Protein AF-A0A504L725-F1 (afdb_monomer_lite)

Radius of gyration: 19.51 Å; chains: 1; bounding box: 55×61×35 Å

Foldseek 3Di:
DDDDDDDDDDPPPPPPPPQCVQQQPDFQQPPRHRLDPDPQKDFDAPVQWDQDPQRWIARNPQRDTGHNSREAADPVQTKMFGWDADPPPRRIDGGGIYHGPPPPPVPD

Secondary structure (DSSP, 8-state):
---------------TTHHHHTTTT-B-TTT--BS-SSS-EEEE-GGGEEE-TTS-EEETTTTEEE-GGGEEE-SSSSEEEEEEE-TTT--EEEEEEEE---------

Sequence (108 aa):
MRRVVVTAICLAAATGAHAHDWYENKVDPVTNFKCCGGTDCRPIPQSSVQARADGGYVYLPDGFHIPPDRVQESPDGRYHICESHYVITNQPYLRCFFAPRLKLSLAR

Structure (mmCIF, N/CA/C/O backbone):
data_AF-A0A504L725-F1
#
_entry.id   AF-A0A504L725-F1
#
loop_
_atom_site.group_PDB
_atom_site.id
_atom_site.type_symbol
_atom_site.label_atom_id
_atom_site.label_alt_id
_atom_site.label_comp_id
_atom_site.label_asym_id
_atom_site.label_entity_id
_atom_site.label_seq_id
_atom_site.pdbx_PDB_ins_code
_atom_site.Cartn_x
_atom_site.Cartn_y
_atom_site.Cartn_z
_atom_site.occupancy
_atom_site.B_iso_or_equiv
_atom_site.auth_seq_id
_atom_site.auth_comp_id
_atom_site.auth_asym_id
_atom_site.auth_atom_id
_atom_site.pdbx_PDB_model_num
ATOM 1 N N . MET A 1 1 ? -38.612 -50.412 -12.284 1.00 42.59 1 MET A N 1
ATOM 2 C CA . MET A 1 1 ? -37.724 -49.693 -11.342 1.00 42.59 1 MET A CA 1
ATOM 3 C C . MET A 1 1 ? -36.648 -48.975 -12.145 1.00 42.59 1 MET A C 1
ATOM 5 O O . MET A 1 1 ? -35.732 -49.628 -12.622 1.00 42.59 1 MET A O 1
ATOM 9 N N . ARG A 1 2 ? -36.795 -47.671 -12.399 1.00 48.09 2 ARG A N 1
ATOM 10 C CA . ARG A 1 2 ? -35.872 -46.907 -13.253 1.00 48.09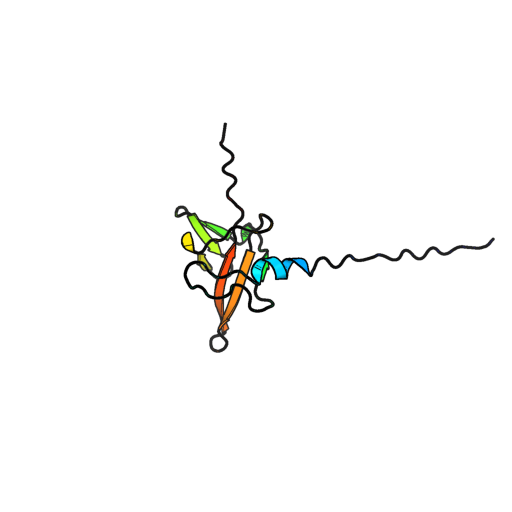 2 ARG A CA 1
ATOM 11 C C . ARG A 1 2 ? -35.148 -45.904 -12.355 1.00 48.09 2 ARG A C 1
ATOM 13 O O . ARG A 1 2 ? -35.745 -44.929 -11.917 1.00 48.09 2 ARG A O 1
ATOM 20 N N . ARG A 1 3 ? -33.911 -46.233 -11.971 1.00 53.72 3 ARG A N 1
ATOM 21 C CA . ARG A 1 3 ? -33.080 -45.406 -11.086 1.00 53.72 3 ARG A CA 1
ATOM 22 C C . ARG A 1 3 ? -32.626 -44.179 -11.875 1.00 53.72 3 ARG A C 1
ATOM 24 O O . ARG A 1 3 ? -31.804 -44.305 -12.775 1.00 53.72 3 ARG A O 1
ATOM 31 N N . VAL A 1 4 ? -33.201 -43.021 -11.572 1.00 55.12 4 VAL A N 1
ATOM 32 C CA . VAL A 1 4 ? -32.732 -41.734 -12.092 1.00 55.12 4 VAL A CA 1
ATOM 33 C C . VAL A 1 4 ? -31.560 -41.312 -11.211 1.00 55.12 4 VAL A C 1
ATOM 35 O O . VAL A 1 4 ? -31.750 -40.973 -10.047 1.00 55.12 4 VAL A O 1
ATOM 38 N N . VAL A 1 5 ? -30.342 -41.409 -11.739 1.00 60.09 5 VAL A N 1
ATOM 39 C CA . VAL A 1 5 ? -29.144 -40.870 -11.087 1.00 60.09 5 VAL A CA 1
ATOM 40 C C . VAL A 1 5 ? -29.109 -39.378 -11.403 1.00 60.09 5 VAL A C 1
ATOM 42 O O . VAL A 1 5 ? -28.872 -38.991 -12.543 1.00 60.09 5 VAL A O 1
ATOM 45 N N . VAL A 1 6 ? -29.416 -38.546 -10.408 1.00 58.34 6 VAL A N 1
ATOM 46 C CA . VAL A 1 6 ? -29.300 -37.088 -10.515 1.00 58.34 6 VAL A CA 1
ATOM 47 C C . VAL A 1 6 ? -27.863 -36.719 -10.167 1.00 58.34 6 VAL A C 1
ATOM 49 O O . VAL A 1 6 ? -27.478 -36.708 -9.000 1.00 58.34 6 VAL A O 1
ATOM 52 N N . THR A 1 7 ? -27.049 -36.463 -11.186 1.00 62.06 7 THR A N 1
ATOM 53 C CA . THR A 1 7 ? -25.688 -35.950 -11.015 1.00 62.06 7 THR A CA 1
ATOM 54 C C . THR A 1 7 ? -25.771 -34.488 -10.580 1.00 62.06 7 THR A C 1
ATOM 56 O O . THR A 1 7 ? -26.175 -33.627 -11.360 1.00 62.06 7 THR A O 1
ATOM 59 N N . ALA A 1 8 ? -25.422 -34.201 -9.325 1.00 64.69 8 ALA A N 1
ATOM 60 C CA . ALA A 1 8 ? -25.322 -32.838 -8.816 1.00 64.69 8 ALA A CA 1
ATOM 61 C C . ALA A 1 8 ? -24.107 -32.142 -9.453 1.00 64.69 8 ALA A C 1
ATOM 63 O O . ALA A 1 8 ? -22.960 -32.459 -9.143 1.00 64.69 8 ALA A O 1
ATOM 64 N N . ILE A 1 9 ? -24.360 -31.209 -10.372 1.00 67.19 9 ILE A N 1
ATOM 65 C CA . ILE A 1 9 ? -23.337 -30.325 -10.934 1.00 67.19 9 ILE A CA 1
ATOM 66 C C . ILE A 1 9 ? -23.109 -29.203 -9.918 1.00 67.19 9 ILE A C 1
ATOM 68 O O . ILE A 1 9 ? -23.930 -28.298 -9.782 1.00 67.19 9 ILE A O 1
ATOM 72 N N . CYS A 1 10 ? -22.002 -29.268 -9.179 1.00 61.31 10 CYS A N 1
ATOM 73 C CA . CYS A 1 10 ? -21.545 -28.160 -8.346 1.00 61.31 10 CYS A CA 1
ATOM 74 C C . CYS A 1 10 ? -20.992 -27.046 -9.250 1.00 61.31 10 CYS A C 1
ATOM 76 O O . CYS A 1 10 ? -19.864 -27.143 -9.732 1.00 61.31 10 CYS A O 1
ATOM 78 N N . LEU A 1 11 ? -21.773 -25.985 -9.482 1.00 59.12 11 LEU A N 1
ATOM 79 C CA . LEU A 1 11 ? -21.262 -24.748 -10.075 1.00 59.12 11 LEU A CA 1
ATOM 80 C C . LEU A 1 11 ? -20.393 -24.024 -9.037 1.00 59.12 11 LEU A C 1
ATOM 82 O O . LEU A 1 11 ? -20.900 -23.319 -8.168 1.00 59.12 11 LEU A O 1
ATOM 86 N N . ALA A 1 12 ? -19.076 -24.194 -9.124 1.00 60.09 12 ALA A N 1
ATOM 87 C CA . ALA A 1 12 ? -18.135 -23.317 -8.441 1.00 60.09 12 ALA A CA 1
ATOM 88 C C . ALA A 1 12 ? -18.171 -21.940 -9.126 1.00 60.09 12 ALA A C 1
ATOM 90 O O . ALA A 1 12 ? -17.635 -21.766 -10.219 1.00 60.09 12 ALA A O 1
ATOM 91 N N . ALA A 1 13 ? -18.845 -20.965 -8.514 1.00 58.44 13 ALA A N 1
ATOM 92 C CA . ALA A 1 13 ? -18.830 -19.583 -8.978 1.00 58.44 13 ALA A CA 1
ATOM 93 C C . ALA A 1 13 ? -17.413 -19.006 -8.810 1.00 58.44 13 ALA A C 1
ATOM 95 O O . ALA A 1 13 ? -16.954 -18.772 -7.692 1.00 58.44 13 ALA A O 1
ATOM 96 N N . ALA A 1 14 ? -16.705 -18.796 -9.920 1.00 56.44 14 ALA A N 1
ATOM 97 C CA . ALA A 1 14 ? -15.408 -18.134 -9.932 1.00 56.44 14 ALA A CA 1
ATOM 98 C C . ALA A 1 14 ? -15.597 -16.626 -9.681 1.00 56.44 14 ALA A C 1
ATOM 100 O O . ALA A 1 14 ? -15.895 -15.865 -10.595 1.00 56.44 14 ALA A O 1
ATOM 101 N N . THR A 1 15 ? -15.418 -16.179 -8.438 1.00 55.84 15 THR A N 1
ATOM 102 C CA . THR A 1 15 ? -15.519 -14.762 -8.027 1.00 55.84 15 THR A CA 1
ATOM 103 C C . THR A 1 15 ? -14.252 -13.939 -8.321 1.00 55.84 15 THR A C 1
ATOM 105 O O . THR A 1 15 ? -14.120 -12.809 -7.858 1.00 55.84 15 THR A O 1
ATOM 108 N N . GLY A 1 16 ? -13.307 -14.482 -9.094 1.00 52.16 16 GLY A N 1
ATOM 109 C CA . GLY A 1 16 ? -11.958 -13.927 -9.262 1.00 52.16 16 GLY A CA 1
ATOM 110 C C . GLY A 1 16 ? -11.821 -12.706 -10.180 1.00 52.16 16 GLY A C 1
ATOM 111 O O . GLY A 1 16 ? -10.734 -12.145 -10.242 1.00 52.16 16 GLY A O 1
ATOM 112 N N . ALA A 1 17 ? -12.874 -12.279 -10.883 1.00 53.44 17 ALA A N 1
ATOM 113 C CA . ALA A 1 17 ? -12.765 -11.206 -11.880 1.00 53.44 17 ALA A CA 1
ATOM 114 C C . ALA A 1 17 ? -12.911 -9.778 -11.310 1.00 53.44 17 ALA A C 1
ATOM 116 O O . ALA A 1 17 ? -12.431 -8.840 -11.928 1.00 53.44 17 ALA A O 1
ATOM 117 N N . HIS A 1 18 ? -13.510 -9.589 -10.128 1.00 58.69 18 HIS A N 1
ATOM 118 C CA . HIS A 1 18 ? -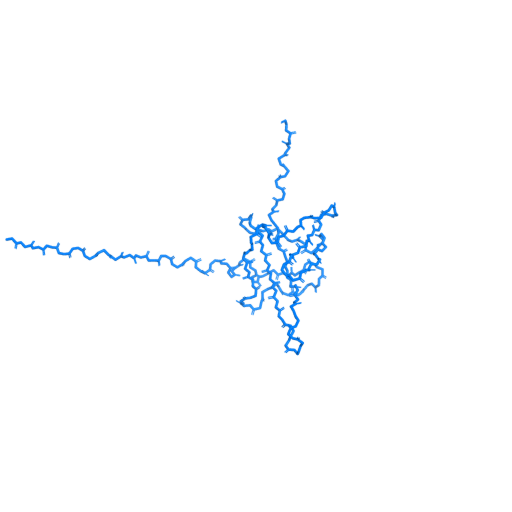13.828 -8.240 -9.623 1.00 58.69 18 HIS A CA 1
ATOM 119 C C . HIS A 1 18 ? -12.685 -7.531 -8.894 1.00 58.69 18 HIS A C 1
ATOM 121 O O . HIS A 1 18 ? -12.715 -6.313 -8.742 1.00 58.69 18 HIS A O 1
ATOM 127 N N . ALA A 1 19 ? -11.683 -8.272 -8.417 1.00 60.78 19 ALA A N 1
ATOM 128 C CA . ALA A 1 19 ? -10.580 -7.664 -7.678 1.00 60.78 19 ALA A CA 1
ATOM 129 C C . ALA A 1 19 ? -9.688 -6.802 -8.586 1.00 60.78 19 ALA A C 1
ATOM 131 O O . ALA A 1 19 ? -9.098 -5.839 -8.114 1.00 60.78 19 ALA A O 1
ATOM 132 N N . HIS A 1 20 ? -9.594 -7.123 -9.882 1.00 66.69 20 HIS A N 1
ATOM 133 C CA . HIS A 1 20 ? -8.735 -6.388 -10.817 1.00 66.69 20 HIS A CA 1
ATOM 134 C C . HIS A 1 20 ? -9.260 -4.974 -11.094 1.00 66.69 20 HIS A C 1
ATOM 136 O O . HIS A 1 20 ? -8.508 -4.000 -10.991 1.00 66.69 20 HIS A O 1
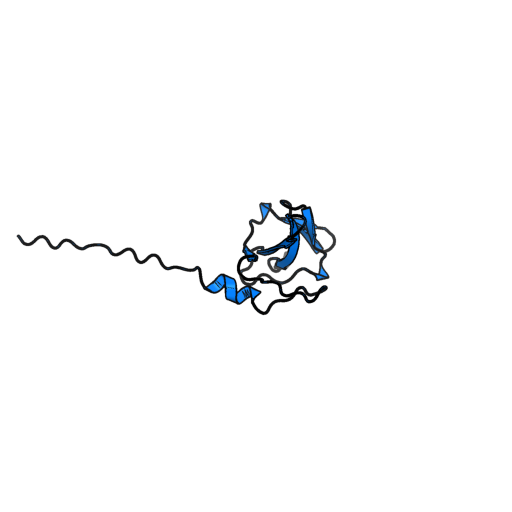ATOM 142 N N . ASP A 1 21 ? -10.574 -4.861 -11.303 1.00 79.31 21 ASP A N 1
ATOM 143 C CA . ASP A 1 21 ? -11.275 -3.608 -11.607 1.00 79.31 21 ASP A CA 1
ATOM 144 C C . ASP A 1 21 ? -11.065 -2.529 -10.531 1.00 79.31 21 ASP A C 1
ATOM 146 O O . ASP A 1 21 ? -11.057 -1.331 -10.820 1.00 79.31 21 ASP A O 1
ATOM 150 N N . TRP A 1 22 ? -10.878 -2.928 -9.269 1.00 89.31 22 TRP A N 1
ATOM 151 C CA . TRP A 1 22 ? -10.720 -1.987 -8.158 1.00 89.31 22 TRP A CA 1
ATOM 152 C C . TRP A 1 22 ? -9.436 -1.160 -8.230 1.00 89.31 22 TRP A C 1
ATOM 154 O O . TRP A 1 22 ? -9.415 -0.026 -7.738 1.00 89.31 22 TRP A O 1
ATOM 164 N N . TYR A 1 23 ? -8.377 -1.706 -8.831 1.00 91.00 23 TYR A N 1
ATOM 165 C CA . TYR A 1 23 ? -7.043 -1.104 -8.800 1.00 91.00 23 TYR A CA 1
ATOM 166 C C . TYR A 1 23 ? -6.570 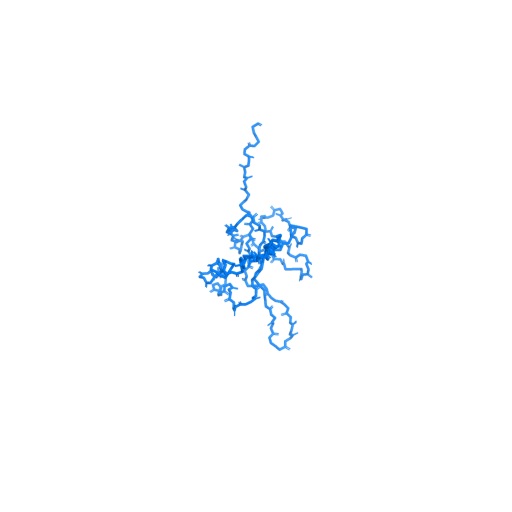-0.585 -10.160 1.00 91.00 23 TYR A C 1
ATOM 168 O O . TYR A 1 23 ? -5.652 0.234 -10.189 1.00 91.00 23 TYR A O 1
ATOM 176 N N . GLU A 1 24 ? -7.164 -1.040 -11.271 1.00 88.31 24 GLU A N 1
ATOM 177 C CA . GLU A 1 24 ? -6.686 -0.775 -12.639 1.00 88.31 24 GLU A CA 1
ATOM 178 C C . GLU A 1 24 ? -6.474 0.721 -12.926 1.00 88.31 24 GLU A C 1
ATOM 180 O O . GLU A 1 24 ? -5.449 1.125 -13.478 1.00 88.31 24 GLU A O 1
ATOM 185 N N . ASN A 1 25 ? -7.413 1.553 -12.475 1.00 90.38 25 ASN A N 1
ATOM 186 C CA . ASN A 1 25 ? -7.403 3.000 -12.703 1.00 90.38 25 ASN A CA 1
ATOM 187 C C . ASN A 1 25 ? -6.910 3.806 -11.491 1.00 90.38 25 ASN A C 1
ATOM 189 O O . ASN A 1 25 ? -7.076 5.026 -11.444 1.00 90.38 25 ASN A O 1
ATOM 193 N N . LYS A 1 26 ? -6.331 3.143 -10.484 1.00 94.62 26 LYS A N 1
ATOM 194 C CA . LYS A 1 26 ? -5.799 3.804 -9.288 1.00 94.62 26 LYS A CA 1
ATOM 195 C C . LYS A 1 26 ? -4.327 4.152 -9.469 1.00 94.62 26 LYS A C 1
ATOM 197 O O . LYS A 1 26 ? -3.546 3.394 -10.050 1.00 94.62 26 LYS A O 1
ATOM 202 N N . VAL A 1 27 ? -3.947 5.294 -8.912 1.00 96.88 27 VAL A N 1
ATOM 203 C CA . VAL A 1 27 ? -2.558 5.735 -8.785 1.00 96.88 27 VAL A CA 1
ATOM 204 C C . VAL A 1 27 ? -2.260 6.020 -7.323 1.00 96.88 27 VAL A C 1
ATOM 206 O O . VAL A 1 27 ? -3.162 6.312 -6.538 1.00 96.88 27 VAL A O 1
ATOM 209 N N . ASP A 1 28 ? -0.995 5.921 -6.952 1.00 97.50 28 ASP A N 1
ATOM 210 C CA . ASP A 1 28 ? -0.533 6.390 -5.658 1.00 97.50 28 ASP A CA 1
ATOM 211 C C . ASP A 1 28 ? -0.714 7.919 -5.562 1.00 97.50 28 ASP A C 1
ATOM 213 O O . ASP A 1 28 ? -0.234 8.622 -6.454 1.00 97.50 28 ASP A O 1
ATOM 217 N N . PRO A 1 29 ? -1.367 8.462 -4.517 1.00 97.31 29 PRO A N 1
ATOM 218 C CA . PRO A 1 29 ? -1.707 9.887 -4.468 1.00 97.31 29 PRO A CA 1
ATOM 219 C C . PRO A 1 29 ? -0.499 10.831 -4.438 1.00 97.31 29 PRO A C 1
ATOM 221 O O . PRO A 1 29 ? -0.627 11.997 -4.804 1.00 97.31 29 PRO A O 1
ATOM 224 N N . VAL A 1 30 ? 0.666 10.341 -4.002 1.00 97.88 30 VAL A N 1
ATOM 225 C CA . VAL A 1 30 ? 1.881 11.152 -3.857 1.00 97.88 30 VAL A CA 1
ATOM 226 C C . VAL A 1 30 ? 2.806 10.955 -5.054 1.00 97.88 30 VAL A C 1
ATOM 228 O O . VAL A 1 30 ? 3.219 11.915 -5.699 1.00 97.88 30 VAL A O 1
ATOM 231 N N . THR A 1 31 ? 3.126 9.705 -5.385 1.00 95.81 31 THR A N 1
ATOM 232 C CA . THR A 1 31 ? 4.088 9.375 -6.447 1.00 95.81 31 THR A CA 1
ATOM 233 C C . THR A 1 31 ? 3.465 9.334 -7.843 1.00 95.81 31 THR A C 1
ATOM 235 O O . THR A 1 31 ? 4.196 9.346 -8.829 1.00 95.81 31 THR A O 1
ATOM 238 N N . ASN A 1 32 ? 2.130 9.292 -7.946 1.00 96.31 32 ASN A N 1
ATOM 239 C CA . ASN A 1 32 ? 1.363 9.157 -9.192 1.00 96.31 32 ASN A CA 1
ATOM 240 C C . ASN A 1 32 ? 1.683 7.900 -10.023 1.00 96.31 32 ASN A C 1
ATOM 242 O O . ASN A 1 32 ? 1.258 7.780 -11.175 1.00 96.31 32 ASN A O 1
ATOM 246 N N . PHE A 1 33 ? 2.387 6.920 -9.454 1.00 94.06 33 PHE A N 1
ATOM 247 C CA . PHE A 1 33 ? 2.573 5.632 -10.110 1.00 94.06 33 PHE A CA 1
ATOM 248 C C . PHE A 1 33 ? 1.282 4.818 -10.081 1.00 94.06 33 PHE A C 1
ATOM 250 O O . PHE A 1 33 ? 0.555 4.814 -9.088 1.00 94.06 33 PHE A O 1
ATOM 257 N N . LYS A 1 34 ? 1.012 4.079 -11.165 1.00 94.19 34 LYS A N 1
ATOM 258 C CA . LYS A 1 34 ? -0.116 3.139 -11.216 1.00 94.19 34 LYS A CA 1
ATOM 259 C C . LYS A 1 34 ? -0.030 2.140 -10.066 1.00 94.19 34 LYS A C 1
ATOM 261 O O . LYS A 1 34 ? 1.047 1.586 -9.822 1.00 94.19 34 LYS A O 1
ATOM 266 N N . CYS A 1 35 ? -1.159 1.876 -9.416 1.00 93.94 35 CYS A N 1
ATOM 267 C CA . CYS A 1 35 ? -1.232 0.915 -8.322 1.00 93.94 35 CYS A CA 1
ATOM 268 C C . CYS A 1 35 ? -1.044 -0.524 -8.806 1.00 93.94 35 CYS A C 1
ATOM 270 O O . CYS A 1 35 ? -0.312 -1.272 -8.170 1.00 93.94 35 CYS A O 1
ATOM 272 N N . CYS A 1 36 ? -1.666 -0.889 -9.930 1.00 90.88 36 CYS A N 1
ATOM 273 C CA . CYS A 1 36 ? -1.674 -2.255 -10.449 1.00 90.88 36 CYS A CA 1
ATOM 274 C C . CYS A 1 36 ? -0.729 -2.416 -11.651 1.00 90.88 36 CYS A C 1
ATOM 276 O O . CYS A 1 36 ? -0.753 -1.629 -12.599 1.00 90.88 36 CYS A O 1
ATOM 278 N N . GLY A 1 37 ? 0.101 -3.452 -11.604 1.00 87.25 37 GLY A N 1
ATOM 279 C CA . GLY A 1 37 ? 0.899 -4.006 -12.694 1.00 87.25 37 GLY A CA 1
ATOM 280 C C . GLY A 1 37 ? 0.396 -5.365 -13.195 1.00 87.25 37 GLY A C 1
ATOM 281 O O . GLY A 1 37 ? 1.013 -5.928 -14.093 1.00 87.25 37 GLY A O 1
ATOM 282 N N . GLY A 1 38 ? -0.697 -5.895 -12.635 1.00 84.50 38 GLY A N 1
ATOM 283 C CA . GLY A 1 38 ? -1.409 -7.073 -13.141 1.00 84.50 38 GLY A CA 1
ATOM 284 C C . GLY A 1 38 ? -1.695 -8.145 -12.087 1.00 84.50 38 GLY A C 1
ATOM 285 O O . GLY A 1 38 ? -2.760 -8.746 -12.115 1.00 84.50 38 GLY A O 1
ATOM 286 N N . THR A 1 39 ? -0.793 -8.390 -11.139 1.00 84.19 39 THR A N 1
ATOM 287 C CA . THR A 1 39 ? -0.973 -9.428 -10.094 1.00 84.19 39 THR A CA 1
ATOM 288 C C . THR A 1 39 ? -0.429 -9.000 -8.730 1.00 84.19 39 THR A C 1
ATOM 290 O O . THR A 1 39 ? -0.290 -9.814 -7.824 1.00 84.19 39 THR A O 1
ATOM 293 N N . ASP A 1 40 ? -0.064 -7.730 -8.596 1.00 89.69 40 ASP A N 1
ATOM 294 C CA . ASP A 1 40 ? 0.611 -7.134 -7.443 1.00 89.69 40 ASP A CA 1
ATOM 295 C C . ASP A 1 40 ? -0.347 -6.691 -6.333 1.00 89.69 40 ASP A C 1
ATOM 297 O O . ASP A 1 40 ? 0.096 -6.434 -5.214 1.00 89.69 40 ASP A O 1
ATOM 301 N N . CYS A 1 41 ? -1.649 -6.630 -6.616 1.00 93.56 41 CYS A N 1
ATOM 302 C CA . CYS A 1 41 ? -2.666 -6.160 -5.684 1.00 93.56 41 CYS A CA 1
ATOM 303 C C . CYS A 1 41 ? -3.465 -7.303 -5.051 1.00 93.56 41 CYS A C 1
ATOM 305 O O . CYS A 1 41 ? -3.919 -8.217 -5.741 1.00 93.56 41 CYS A O 1
ATOM 307 N N . ARG A 1 42 ? -3.681 -7.233 -3.733 1.00 94.31 42 ARG A N 1
ATOM 308 C CA . ARG A 1 42 ? -4.479 -8.217 -2.989 1.00 94.31 42 ARG A CA 1
ATOM 309 C C . ARG A 1 42 ? -5.057 -7.648 -1.690 1.00 94.31 42 ARG A C 1
ATOM 311 O O . ARG A 1 42 ? -4.445 -6.757 -1.089 1.00 94.31 42 ARG A O 1
ATOM 318 N N . PRO A 1 43 ? -6.168 -8.212 -1.184 1.00 95.31 43 PRO A N 1
ATOM 319 C CA . PRO A 1 43 ? -6.586 -7.960 0.183 1.00 95.31 43 PRO A CA 1
ATOM 320 C C . PRO A 1 43 ? -5.608 -8.595 1.179 1.00 95.31 43 PRO A C 1
ATOM 322 O O . PRO A 1 43 ? -5.094 -9.692 0.954 1.00 95.31 43 PRO A O 1
ATOM 325 N N . ILE A 1 44 ? -5.413 -7.942 2.320 1.00 96.44 44 ILE A N 1
ATOM 326 C CA . ILE A 1 44 ? -4.537 -8.399 3.405 1.00 96.44 44 ILE A CA 1
ATOM 327 C C . ILE A 1 44 ? -5.298 -8.468 4.738 1.00 96.44 44 ILE A C 1
ATOM 329 O O . ILE A 1 44 ? -6.307 -7.777 4.920 1.00 96.44 44 ILE A O 1
ATOM 333 N N . PRO A 1 45 ? -4.879 -9.333 5.680 1.00 97.25 45 PRO A N 1
ATOM 334 C CA . PRO A 1 45 ? -5.536 -9.433 6.977 1.00 97.25 45 PRO A CA 1
ATOM 335 C C . PRO A 1 45 ? -5.238 -8.199 7.836 1.00 97.25 45 PRO A C 1
ATOM 337 O O . PRO A 1 45 ? -4.125 -7.678 7.820 1.00 97.25 45 PRO A O 1
ATOM 340 N N . GLN A 1 46 ? -6.199 -7.774 8.659 1.00 96.75 46 GLN A N 1
ATOM 341 C CA . GLN A 1 46 ? -6.006 -6.659 9.597 1.00 96.75 46 GLN A CA 1
ATOM 342 C C . GLN A 1 46 ? -4.809 -6.880 10.537 1.00 96.75 46 GLN A C 1
ATOM 344 O O . GLN A 1 46 ? -4.118 -5.928 10.872 1.00 96.75 46 GLN A O 1
ATOM 349 N N . SER A 1 47 ? -4.517 -8.128 10.914 1.00 97.94 47 SER A N 1
ATOM 350 C CA . SER A 1 47 ? -3.356 -8.469 11.745 1.00 97.94 47 SER A CA 1
ATOM 351 C C . SER A 1 47 ? -2.001 -8.191 11.084 1.00 97.94 47 SER A C 1
ATOM 353 O O . SER A 1 47 ? -0.995 -8.188 11.781 1.00 97.94 47 SER A O 1
ATOM 355 N N . SER A 1 48 ? -1.955 -7.954 9.767 1.00 98.25 48 SER A N 1
ATOM 356 C CA . SER A 1 48 ? -0.734 -7.560 9.046 1.00 98.25 48 SER A CA 1
ATOM 357 C C . SER A 1 48 ? -0.509 -6.047 9.004 1.00 98.25 48 SER A C 1
ATOM 359 O O . SER A 1 48 ? 0.480 -5.592 8.433 1.00 98.25 48 SER A O 1
ATOM 361 N N . VAL A 1 49 ? -1.416 -5.263 9.592 1.00 98.19 49 VAL A N 1
ATOM 362 C CA . VAL A 1 49 ? -1.399 -3.804 9.532 1.00 98.19 49 VAL A CA 1
ATOM 363 C C . VAL A 1 49 ? -1.427 -3.225 10.940 1.00 98.19 49 VAL A C 1
ATOM 365 O O . VAL A 1 49 ? -2.300 -3.540 11.745 1.00 98.19 49 VAL A O 1
ATOM 368 N N . GLN A 1 50 ? -0.508 -2.306 11.212 1.00 98.06 50 GLN A N 1
ATOM 369 C CA . GLN A 1 50 ? -0.508 -1.499 12.425 1.00 98.06 50 GLN A CA 1
ATOM 370 C C . GLN A 1 50 ? -0.868 -0.053 12.083 1.00 98.06 50 GLN A C 1
ATOM 372 O O . GLN A 1 50 ? -0.132 0.618 11.363 1.00 98.06 50 GLN A O 1
ATOM 377 N N . ALA A 1 51 ? -1.989 0.440 12.609 1.00 96.31 51 ALA A N 1
ATOM 378 C CA . ALA A 1 51 ? -2.328 1.859 12.527 1.00 96.31 51 ALA A CA 1
ATOM 379 C C . ALA A 1 51 ? -1.382 2.692 13.403 1.00 96.31 51 ALA A C 1
ATOM 381 O O . ALA A 1 51 ? -0.953 2.255 14.476 1.00 96.31 51 ALA A O 1
ATOM 382 N N . ARG A 1 52 ? -1.068 3.902 12.948 1.00 95.06 52 ARG A N 1
ATOM 383 C CA . ARG A 1 52 ? -0.184 4.847 13.632 1.00 95.06 52 ARG A CA 1
ATOM 384 C C . ARG A 1 52 ? -0.966 6.083 14.077 1.00 95.06 52 ARG A C 1
ATOM 386 O O . ARG A 1 52 ? -1.977 6.446 1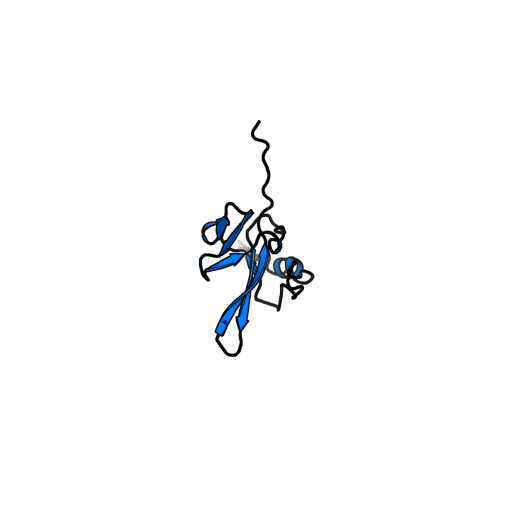3.482 1.00 95.06 52 ARG A O 1
ATOM 393 N N . ALA A 1 53 ? -0.473 6.748 15.120 1.00 93.19 53 ALA A N 1
ATOM 394 C CA . ALA A 1 53 ? -1.117 7.934 15.694 1.00 93.19 53 ALA A CA 1
ATOM 395 C C . ALA A 1 53 ? -1.174 9.136 14.732 1.00 93.19 53 ALA A C 1
ATOM 397 O O . ALA A 1 53 ? -2.028 10.001 14.887 1.00 93.19 53 ALA A O 1
ATOM 398 N N . ASP A 1 54 ? -0.291 9.180 13.732 1.00 93.12 54 ASP A N 1
ATOM 399 C CA . ASP A 1 54 ? -0.275 10.200 12.678 1.00 93.12 54 ASP A CA 1
ATOM 400 C C . ASP A 1 54 ? -1.327 9.954 11.580 1.00 93.12 54 ASP A C 1
ATOM 402 O O . ASP A 1 54 ? -1.407 10.726 10.631 1.00 93.12 54 ASP A O 1
ATOM 406 N N . GLY A 1 55 ? -2.135 8.893 11.693 1.00 91.44 55 GLY A N 1
ATOM 407 C CA . GLY A 1 55 ? -3.100 8.477 10.672 1.00 91.44 55 GLY A CA 1
ATOM 408 C C . GLY A 1 55 ? -2.492 7.613 9.564 1.00 91.44 55 GLY A C 1
ATOM 409 O O . GLY A 1 55 ? -3.205 7.206 8.647 1.00 91.44 55 GLY A O 1
ATOM 410 N N . GLY A 1 56 ? -1.190 7.326 9.641 1.00 96.56 56 GLY A N 1
ATOM 411 C CA . GLY A 1 56 ? -0.499 6.411 8.746 1.00 96.56 56 GLY A CA 1
ATOM 412 C C . GLY A 1 56 ? -0.611 4.961 9.209 1.00 96.56 56 GLY A C 1
ATOM 413 O O . GLY A 1 56 ? -1.258 4.635 10.208 1.00 96.56 56 GLY A O 1
ATOM 414 N N . TYR A 1 57 ? 0.070 4.074 8.491 1.00 98.19 57 TYR A N 1
ATOM 415 C CA . TYR A 1 57 ? 0.073 2.641 8.777 1.00 98.19 57 TYR A CA 1
ATOM 416 C C . TYR A 1 57 ? 1.479 2.052 8.644 1.00 98.19 57 TYR A C 1
ATOM 418 O O . TYR A 1 57 ? 2.359 2.633 8.007 1.00 98.19 57 TYR A O 1
ATOM 426 N N . VAL A 1 58 ? 1.687 0.889 9.251 1.00 98.44 58 VAL A N 1
ATOM 427 C CA . VAL A 1 58 ? 2.813 -0.001 8.962 1.00 98.44 58 VAL A CA 1
ATOM 428 C C . VAL A 1 58 ? 2.255 -1.312 8.435 1.00 98.44 58 VAL A C 1
ATOM 430 O O . VAL A 1 58 ? 1.418 -1.931 9.094 1.00 98.44 58 VAL A O 1
ATOM 433 N N . TYR A 1 59 ? 2.718 -1.742 7.265 1.00 98.31 59 TYR A N 1
ATOM 434 C CA . TYR A 1 59 ? 2.508 -3.110 6.804 1.00 98.31 59 TYR A CA 1
ATOM 435 C C . TYR A 1 59 ? 3.616 -3.988 7.381 1.00 98.31 59 TYR A C 1
ATOM 437 O O . TYR A 1 59 ? 4.786 -3.828 7.043 1.00 98.31 59 TYR A O 1
ATOM 445 N N . LEU A 1 60 ? 3.246 -4.870 8.306 1.00 98.31 60 LEU A N 1
ATOM 446 C CA . LEU A 1 60 ? 4.180 -5.605 9.157 1.00 98.31 60 LEU A CA 1
ATOM 447 C C . LEU A 1 60 ? 5.083 -6.600 8.408 1.00 98.31 60 LEU A C 1
ATOM 449 O O . LEU A 1 60 ? 6.252 -6.667 8.776 1.00 98.31 60 LEU A O 1
ATOM 453 N N . PRO A 1 61 ? 4.607 -7.353 7.392 1.00 97.25 61 PRO A N 1
ATOM 454 C CA . PRO A 1 61 ? 5.434 -8.347 6.707 1.00 97.25 61 PRO A CA 1
ATOM 455 C C . PRO A 1 61 ? 6.711 -7.775 6.085 1.00 97.25 61 PRO A C 1
ATOM 457 O O . PRO A 1 61 ? 7.775 -8.355 6.275 1.00 97.25 61 PRO A O 1
ATOM 460 N N . ASP A 1 62 ? 6.611 -6.616 5.427 1.00 96.12 62 ASP A N 1
ATOM 461 C CA . ASP A 1 62 ? 7.748 -5.972 4.748 1.00 96.12 62 ASP A CA 1
ATOM 462 C C . ASP A 1 62 ? 8.231 -4.690 5.447 1.00 96.12 62 ASP A C 1
ATOM 464 O O . ASP A 1 62 ? 9.152 -4.019 4.984 1.00 96.12 62 ASP A O 1
ATOM 468 N N . GLY A 1 63 ? 7.604 -4.317 6.566 1.00 96.75 63 GLY A N 1
ATOM 469 C CA . GLY A 1 63 ? 7.948 -3.114 7.326 1.00 96.75 63 GLY A CA 1
ATOM 470 C C . GLY A 1 63 ? 7.664 -1.802 6.589 1.00 96.75 63 GLY A C 1
ATOM 471 O O . GLY A 1 63 ? 8.297 -0.786 6.876 1.00 96.75 63 GLY A O 1
ATOM 472 N N . PHE A 1 64 ? 6.736 -1.779 5.626 1.00 97.81 64 PHE A N 1
ATOM 473 C CA . PHE A 1 64 ? 6.441 -0.552 4.886 1.00 97.81 64 PHE A CA 1
ATOM 474 C C . PHE A 1 64 ? 5.763 0.486 5.771 1.00 97.81 64 PHE A C 1
ATOM 476 O O . PHE A 1 64 ? 4.646 0.280 6.247 1.00 97.81 64 PHE A O 1
ATOM 483 N N . HIS A 1 65 ? 6.404 1.642 5.912 1.00 97.75 65 HIS A N 1
ATOM 484 C CA . HIS A 1 65 ? 5.805 2.823 6.517 1.00 97.75 65 HIS A CA 1
ATOM 485 C C . HIS A 1 65 ? 4.958 3.558 5.476 1.00 97.75 65 HIS A C 1
ATOM 487 O O . HIS A 1 65 ? 5.487 4.157 4.540 1.00 97.75 65 HIS A O 1
ATOM 493 N N . ILE A 1 66 ? 3.640 3.518 5.649 1.00 98.12 66 ILE A N 1
ATOM 494 C CA . ILE A 1 66 ? 2.677 4.171 4.763 1.00 98.12 66 ILE A CA 1
ATOM 495 C C . ILE A 1 66 ? 2.271 5.511 5.393 1.00 98.12 66 ILE A C 1
ATOM 497 O O . ILE A 1 66 ? 1.612 5.506 6.440 1.00 98.12 66 ILE A O 1
ATOM 501 N N . PRO A 1 67 ? 2.665 6.655 4.808 1.00 97.56 67 PRO A N 1
ATOM 502 C CA . PRO A 1 67 ? 2.245 7.959 5.299 1.00 97.56 67 PRO A CA 1
ATOM 503 C C . PRO A 1 67 ? 0.752 8.209 5.000 1.00 97.56 67 PRO A C 1
ATOM 505 O O . PRO A 1 67 ? 0.216 7.622 4.055 1.00 97.56 67 PRO A O 1
ATOM 508 N N . PRO A 1 68 ? 0.065 9.059 5.790 1.00 97.06 68 PRO A N 1
ATOM 509 C CA . PRO A 1 68 ? -1.385 9.260 5.685 1.00 97.06 68 PRO A CA 1
ATOM 510 C C . PRO A 1 68 ? -1.852 9.725 4.299 1.00 97.06 68 PRO A C 1
ATOM 512 O O . PRO A 1 68 ? -2.920 9.334 3.840 1.00 97.06 68 PRO A O 1
ATOM 515 N N . ASP A 1 69 ? -1.043 10.533 3.618 1.00 97.62 69 ASP A N 1
ATOM 516 C CA . ASP A 1 69 ? -1.308 11.077 2.281 1.00 97.62 69 ASP A CA 1
ATOM 517 C C . ASP A 1 69 ? -1.232 10.031 1.159 1.00 97.62 69 ASP A C 1
ATOM 519 O O . ASP A 1 69 ? -1.762 10.256 0.074 1.00 97.62 69 ASP A O 1
ATOM 523 N N . ARG A 1 70 ? -0.635 8.863 1.418 1.00 97.44 70 ARG A N 1
ATOM 524 C CA . ARG A 1 70 ? -0.619 7.717 0.495 1.00 97.44 70 ARG A CA 1
ATOM 525 C C . ARG A 1 70 ? -1.722 6.694 0.770 1.00 97.44 70 ARG A C 1
ATOM 527 O O . ARG A 1 70 ? -1.855 5.729 0.015 1.00 97.44 70 ARG A O 1
ATOM 534 N N . VAL A 1 71 ? -2.513 6.880 1.830 1.00 97.38 71 VAL A N 1
ATOM 535 C CA . VAL A 1 71 ? -3.617 5.978 2.183 1.00 97.38 71 VAL A CA 1
ATOM 536 C C . VAL A 1 71 ? -4.837 6.296 1.327 1.00 97.38 71 VAL A C 1
ATOM 538 O O . VAL A 1 71 ? -5.363 7.406 1.343 1.00 97.38 71 VAL A O 1
ATOM 541 N N . GLN A 1 72 ? -5.329 5.292 0.611 1.00 96.50 72 GLN A N 1
ATOM 542 C CA . GLN A 1 72 ? -6.561 5.381 -0.166 1.00 96.50 72 GLN A CA 1
ATOM 543 C C . GLN A 1 72 ? -7.705 4.633 0.525 1.00 96.50 72 GLN A C 1
ATOM 545 O O . GLN A 1 72 ? -7.492 3.754 1.361 1.00 96.50 72 GLN A O 1
ATOM 550 N N . GLU A 1 73 ? -8.943 4.964 0.169 1.00 95.25 73 GLU A N 1
ATOM 551 C CA . GLU A 1 73 ? -10.110 4.241 0.669 1.00 95.25 73 GLU A CA 1
ATOM 552 C C . GLU A 1 73 ? -10.229 2.855 0.029 1.00 95.25 73 GLU A C 1
ATOM 554 O O . GLU A 1 73 ? -10.157 2.704 -1.191 1.00 95.25 73 GLU A O 1
ATOM 559 N N . SER A 1 74 ? -10.477 1.855 0.869 1.00 95.12 74 SER A N 1
ATOM 560 C CA . SER A 1 74 ? -10.754 0.491 0.445 1.00 95.12 74 SER A CA 1
ATOM 561 C C . SER A 1 74 ? -12.086 0.350 -0.303 1.00 95.12 74 SER A C 1
ATOM 563 O O . SER A 1 74 ? -13.110 0.823 0.194 1.00 95.12 74 SER A O 1
ATOM 565 N N . PRO A 1 75 ? -12.107 -0.378 -1.436 1.00 90.94 75 PRO A N 1
ATOM 566 C CA . PRO A 1 75 ? -13.320 -0.621 -2.218 1.00 90.94 75 PRO A CA 1
ATOM 567 C C . PRO A 1 75 ? -14.353 -1.511 -1.504 1.00 90.94 75 PRO A C 1
ATOM 569 O O . PRO A 1 75 ? -15.536 -1.442 -1.824 1.00 90.94 75 PRO A O 1
ATOM 572 N N . ASP A 1 76 ? -13.929 -2.345 -0.550 1.00 92.81 76 ASP A N 1
ATOM 573 C CA . ASP A 1 76 ? -14.775 -3.345 0.121 1.00 92.81 76 ASP A CA 1
ATOM 574 C C . ASP A 1 76 ? -14.695 -3.282 1.659 1.00 92.81 76 ASP A C 1
ATOM 576 O O . ASP A 1 76 ? -15.246 -4.131 2.362 1.00 92.81 76 ASP A O 1
ATOM 580 N N . GLY A 1 77 ? -13.994 -2.284 2.201 1.00 93.62 77 GLY A N 1
ATOM 581 C CA . GLY A 1 77 ? -13.798 -2.126 3.640 1.00 93.62 77 GLY A CA 1
ATOM 582 C C . GLY A 1 77 ? -12.770 -3.077 4.261 1.00 93.62 77 GLY A C 1
ATOM 583 O O . GLY A 1 77 ? -12.690 -3.137 5.486 1.00 93.62 77 GLY A O 1
ATOM 584 N N . ARG A 1 78 ? -11.970 -3.800 3.468 1.00 94.62 78 ARG A N 1
ATOM 585 C CA . ARG A 1 78 ? -10.789 -4.554 3.932 1.00 94.62 78 ARG A CA 1
ATOM 586 C C . ARG A 1 78 ? -9.502 -3.778 3.672 1.00 94.62 78 ARG A C 1
ATOM 588 O O . ARG A 1 78 ? -9.485 -2.854 2.871 1.00 94.62 78 ARG A O 1
ATOM 595 N N . TYR A 1 79 ? -8.404 -4.152 4.316 1.00 97.38 79 TYR A N 1
ATOM 596 C CA . TYR A 1 79 ? -7.098 -3.636 3.908 1.00 97.38 79 TYR A CA 1
ATOM 597 C C . TYR A 1 79 ? -6.668 -4.281 2.592 1.00 97.38 79 TYR A C 1
ATOM 599 O O . TYR A 1 79 ? -6.855 -5.486 2.410 1.00 97.38 79 TYR A O 1
ATOM 607 N N . HIS A 1 80 ? -6.057 -3.499 1.705 1.00 97.00 80 HIS A N 1
ATOM 608 C CA . HIS A 1 80 ? -5.443 -3.996 0.475 1.00 97.00 80 HIS A CA 1
ATOM 609 C C . HIS A 1 80 ? -4.071 -3.383 0.286 1.00 97.00 80 HIS A C 1
ATOM 611 O O . HIS A 1 80 ? -3.835 -2.228 0.649 1.00 97.00 80 HIS A O 1
ATOM 617 N N . ILE A 1 81 ? -3.190 -4.152 -0.336 1.00 96.88 81 ILE A N 1
ATOM 618 C CA . ILE A 1 81 ? -1.862 -3.697 -0.713 1.00 96.88 81 ILE A CA 1
ATOM 619 C C . ILE A 1 81 ? -1.608 -4.030 -2.173 1.00 96.88 81 ILE A C 1
ATOM 621 O O . ILE A 1 81 ? -1.997 -5.100 -2.642 1.00 96.88 81 ILE A O 1
ATOM 625 N N . CYS A 1 82 ? -0.961 -3.101 -2.867 1.00 96.06 82 CYS A N 1
ATOM 626 C CA . CYS A 1 82 ? -0.311 -3.354 -4.139 1.00 96.06 82 CYS A CA 1
ATOM 627 C C . CYS A 1 82 ? 1.194 -3.212 -3.933 1.00 96.06 82 CYS A C 1
ATOM 629 O O . CYS A 1 82 ? 1.669 -2.124 -3.589 1.00 96.06 82 CYS A O 1
ATOM 631 N N . GLU A 1 83 ? 1.943 -4.286 -4.141 1.00 95.12 83 GLU A N 1
ATOM 632 C CA . GLU A 1 83 ? 3.393 -4.308 -3.949 1.00 95.12 83 GLU A CA 1
ATOM 633 C C . GLU A 1 83 ? 4.072 -5.150 -5.022 1.00 95.12 83 GLU A C 1
ATOM 635 O O . GLU A 1 83 ? 3.513 -6.108 -5.554 1.00 95.12 83 GLU A O 1
ATOM 640 N N . SER A 1 84 ? 5.303 -4.795 -5.347 1.00 93.69 84 SER A N 1
ATOM 641 C CA . SER A 1 84 ? 6.094 -5.520 -6.331 1.00 93.69 84 SER A CA 1
ATOM 642 C C . SER A 1 84 ? 7.543 -5.574 -5.871 1.00 93.69 84 SER A C 1
ATOM 644 O O . SER A 1 84 ? 7.883 -5.053 -4.815 1.00 93.69 84 SER A O 1
ATOM 646 N N . HIS A 1 85 ? 8.394 -6.230 -6.648 1.00 94.50 85 HIS A N 1
ATOM 647 C CA . HIS A 1 85 ? 9.811 -6.361 -6.353 1.00 94.50 85 HIS A CA 1
ATOM 648 C C . HIS A 1 85 ? 10.616 -5.656 -7.436 1.00 94.50 85 HIS A C 1
ATOM 650 O O . HIS A 1 85 ? 10.298 -5.739 -8.626 1.00 94.50 85 HIS A O 1
ATOM 656 N N . TYR A 1 86 ? 11.664 -4.941 -7.038 1.00 93.06 86 TYR A N 1
ATOM 657 C CA . TYR A 1 86 ? 12.619 -4.416 -8.006 1.00 93.06 86 TYR A CA 1
ATOM 658 C C . TYR A 1 86 ? 13.317 -5.579 -8.711 1.00 93.06 86 TYR A C 1
ATOM 660 O O . TYR A 1 86 ? 13.841 -6.475 -8.056 1.00 93.06 86 TYR A O 1
ATOM 668 N N . VAL A 1 87 ? 13.376 -5.537 -10.043 1.00 92.94 87 VAL A N 1
ATOM 669 C CA . VAL A 1 87 ? 13.902 -6.643 -10.866 1.00 92.94 87 VAL A CA 1
ATOM 670 C C . VAL A 1 87 ? 15.345 -7.006 -10.502 1.00 92.94 87 VAL A C 1
ATOM 672 O O . VAL A 1 87 ? 15.712 -8.173 -10.530 1.00 92.94 87 VAL A O 1
ATOM 675 N N . ILE A 1 88 ? 16.163 -6.010 -10.152 1.00 96.12 88 ILE A N 1
ATOM 676 C CA . ILE A 1 88 ? 17.596 -6.209 -9.901 1.00 96.12 88 ILE A CA 1
ATOM 677 C C . ILE A 1 88 ? 17.859 -6.665 -8.463 1.00 96.12 88 ILE A C 1
ATOM 679 O O . ILE A 1 88 ? 18.631 -7.592 -8.244 1.00 96.12 88 ILE A O 1
ATOM 683 N N . THR A 1 89 ? 17.250 -6.008 -7.474 1.00 96.94 89 THR A N 1
ATOM 684 C CA . THR A 1 89 ? 17.559 -6.251 -6.054 1.00 96.94 89 THR A CA 1
ATOM 685 C C . THR A 1 89 ? 16.628 -7.262 -5.397 1.00 96.94 89 THR A C 1
ATOM 687 O O . THR A 1 89 ? 16.895 -7.684 -4.277 1.00 96.94 89 THR A O 1
ATOM 690 N N . ASN A 1 90 ? 15.525 -7.623 -6.060 1.00 95.25 90 ASN A N 1
ATOM 691 C CA . ASN A 1 90 ? 14.422 -8.389 -5.486 1.00 95.25 90 ASN A CA 1
ATOM 692 C C . ASN A 1 90 ? 13.933 -7.816 -4.141 1.00 95.25 90 ASN A C 1
ATOM 694 O O . ASN A 1 90 ? 13.484 -8.547 -3.264 1.00 95.25 90 ASN A O 1
ATOM 698 N N . GLN A 1 91 ? 14.054 -6.501 -3.959 1.00 95.81 91 GLN A N 1
ATOM 699 C CA . GLN A 1 91 ? 13.558 -5.814 -2.775 1.00 95.81 91 GLN A CA 1
ATOM 700 C C . GLN A 1 91 ? 12.084 -5.452 -2.992 1.00 95.81 91 GLN A C 1
ATOM 702 O O . GLN A 1 91 ? 11.768 -4.882 -4.047 1.00 95.81 91 GLN A O 1
ATOM 707 N N . PRO A 1 92 ? 11.194 -5.747 -2.027 1.00 95.44 92 PRO A N 1
ATOM 708 C CA . PRO A 1 92 ? 9.791 -5.403 -2.146 1.00 95.44 92 PRO A CA 1
ATOM 709 C C . PRO A 1 92 ? 9.618 -3.883 -2.018 1.00 95.44 92 PRO A C 1
ATOM 711 O O . PRO A 1 92 ? 10.323 -3.211 -1.259 1.00 95.44 92 PRO A O 1
ATOM 714 N N . TYR A 1 93 ? 8.679 -3.326 -2.774 1.00 94.69 93 TYR A N 1
ATOM 715 C CA . TYR A 1 93 ? 8.309 -1.920 -2.701 1.00 94.69 93 TYR A CA 1
ATOM 716 C C . TYR A 1 93 ? 6.796 -1.742 -2.780 1.00 94.69 93 TYR A C 1
ATOM 718 O O . TYR A 1 93 ? 6.088 -2.413 -3.536 1.00 94.69 93 TYR A O 1
ATOM 726 N N . LEU A 1 94 ? 6.313 -0.779 -2.000 1.00 96.38 94 LEU A N 1
ATOM 727 C CA . LEU A 1 94 ? 4.909 -0.410 -1.943 1.00 96.38 94 LEU A CA 1
ATOM 728 C C . LEU A 1 94 ? 4.517 0.456 -3.146 1.00 96.38 94 LEU A C 1
ATOM 730 O O . LEU A 1 94 ? 5.023 1.573 -3.299 1.00 96.38 94 LEU A O 1
ATOM 734 N N . ARG A 1 95 ? 3.527 0.003 -3.919 1.00 96.19 95 ARG A N 1
ATOM 735 C CA . ARG A 1 95 ? 2.868 0.825 -4.944 1.00 96.19 95 ARG A CA 1
ATOM 736 C C . ARG A 1 95 ? 1.742 1.640 -4.335 1.00 96.19 95 ARG A C 1
ATOM 738 O O . ARG A 1 95 ? 1.800 2.859 -4.377 1.00 96.19 95 ARG A O 1
ATOM 745 N N . CYS A 1 96 ? 0.763 0.969 -3.732 1.00 97.31 96 CYS A N 1
ATOM 746 C CA . CYS A 1 96 ? -0.412 1.599 -3.135 1.00 97.31 96 CYS A CA 1
ATOM 747 C C . CYS A 1 96 ? -0.894 0.829 -1.911 1.00 97.31 96 CYS A C 1
ATOM 749 O O . CYS A 1 96 ? -0.713 -0.385 -1.809 1.00 97.31 96 CYS A O 1
ATOM 751 N N . PHE A 1 97 ? -1.567 1.544 -1.014 1.00 97.88 97 PHE A N 1
ATOM 752 C CA . PHE A 1 97 ? -2.191 0.979 0.171 1.00 97.88 97 PHE A CA 1
ATOM 753 C C . PHE A 1 97 ? -3.615 1.509 0.323 1.00 97.88 97 PHE A C 1
ATOM 755 O O . PHE A 1 97 ? -3.853 2.714 0.211 1.00 97.88 97 PHE A O 1
ATOM 762 N N . PHE A 1 98 ? -4.550 0.605 0.606 1.00 97.44 98 PHE A N 1
ATOM 763 C CA . PHE A 1 98 ? -5.952 0.937 0.816 1.00 97.44 98 PHE A CA 1
ATOM 764 C C . PHE A 1 98 ? -6.383 0.490 2.207 1.00 97.44 98 PHE A C 1
ATOM 766 O O . PHE A 1 98 ? -6.211 -0.675 2.575 1.00 97.44 98 PHE A O 1
ATOM 773 N N . ALA A 1 99 ? -6.973 1.406 2.967 1.00 97.19 99 ALA A N 1
ATOM 774 C CA . ALA A 1 99 ? -7.487 1.140 4.301 1.00 97.19 99 ALA A CA 1
ATOM 775 C C . ALA A 1 99 ? -9.021 1.190 4.311 1.00 97.19 99 ALA A C 1
ATOM 777 O O . ALA A 1 99 ? -9.620 1.959 3.549 1.00 97.19 99 ALA A O 1
ATOM 778 N N . PRO A 1 100 ? -9.689 0.416 5.183 1.00 95.12 100 PRO A N 1
ATOM 779 C CA . PRO A 1 100 ? -11.100 0.624 5.467 1.00 95.12 100 PRO A CA 1
ATOM 780 C C . PRO A 1 100 ? -11.338 2.090 5.832 1.00 95.12 100 PRO A C 1
ATOM 782 O O . PRO A 1 100 ? -10.534 2.680 6.561 1.00 95.12 100 PRO A O 1
ATOM 785 N N . ARG A 1 101 ? -12.454 2.685 5.386 1.00 84.31 101 ARG A N 1
ATOM 786 C CA . ARG A 1 101 ? -12.862 3.963 5.978 1.00 84.31 101 ARG A CA 1
ATOM 787 C C . ARG A 1 101 ? -12.964 3.760 7.482 1.00 84.31 101 ARG A C 1
ATOM 789 O O . ARG A 1 101 ? -13.687 2.872 7.939 1.00 84.31 101 ARG A O 1
ATOM 796 N N . LEU A 1 102 ? -12.305 4.628 8.242 1.00 69.00 102 LEU A N 1
ATOM 797 C CA . LEU A 1 102 ? -12.661 4.839 9.634 1.00 69.00 102 LEU A CA 1
ATOM 798 C C . LEU A 1 102 ? -14.125 5.280 9.630 1.00 69.00 102 LEU A C 1
ATOM 800 O O . LEU A 1 102 ? -14.440 6.440 9.366 1.00 69.00 102 LEU A O 1
ATOM 804 N N . LYS A 1 103 ? -15.045 4.345 9.888 1.00 55.56 103 LYS A N 1
ATOM 805 C CA . LYS A 1 103 ? -16.351 4.726 10.400 1.00 55.56 103 LYS A CA 1
ATOM 806 C C . LYS A 1 103 ? -16.033 5.335 11.753 1.00 55.56 103 LYS A C 1
ATOM 808 O O . LYS A 1 103 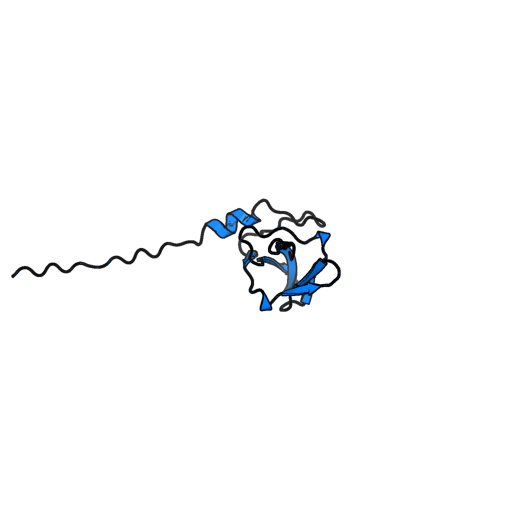? -15.862 4.613 12.729 1.00 55.56 103 LYS A O 1
ATOM 813 N N . LEU A 1 104 ? -15.909 6.658 11.793 1.00 50.38 104 LEU A N 1
ATOM 814 C CA . LEU A 1 104 ? -16.191 7.414 12.997 1.00 50.38 104 LEU A CA 1
ATOM 815 C C . LEU A 1 104 ? -17.640 7.058 13.339 1.00 50.38 104 LEU A C 1
ATOM 817 O O . LEU A 1 104 ? -18.576 7.751 12.949 1.00 50.38 104 LEU A O 1
ATOM 821 N N . SER A 1 105 ? -17.856 5.922 14.005 1.00 44.22 105 SER A N 1
ATOM 822 C CA . SER A 1 105 ? -18.996 5.816 14.885 1.00 44.22 105 SER A CA 1
ATOM 823 C C . SER A 1 105 ? -18.795 6.990 15.824 1.00 44.22 105 SER A C 1
ATOM 825 O O . SER A 1 105 ? -17.876 6.963 16.644 1.00 44.22 105 SER A O 1
ATOM 827 N N . LEU A 1 106 ? -19.576 8.058 15.637 1.00 50.47 106 LEU A N 1
ATOM 828 C CA . LEU A 1 106 ? -19.854 8.961 16.734 1.00 50.47 106 LEU A CA 1
ATOM 829 C C . LEU A 1 106 ? -20.239 8.037 17.885 1.00 50.47 106 LEU A C 1
ATOM 831 O O . LEU A 1 106 ? -21.308 7.426 17.853 1.00 50.47 106 LEU A O 1
ATOM 835 N N . ALA A 1 107 ? -19.320 7.865 18.828 1.00 39.66 107 ALA A N 1
ATOM 836 C CA . ALA A 1 107 ? -19.647 7.367 20.139 1.00 39.66 107 ALA A CA 1
ATOM 837 C C . ALA A 1 107 ? -20.657 8.382 20.685 1.00 39.66 107 ALA A C 1
ATOM 839 O O . ALA A 1 107 ? -20.293 9.507 21.028 1.00 39.66 107 ALA A O 1
ATOM 840 N N . ARG A 1 108 ? -21.937 8.031 20.577 1.00 39.16 108 ARG A N 1
ATOM 841 C CA . ARG A 1 108 ? -23.010 8.614 21.370 1.00 39.16 108 ARG A CA 1
ATOM 842 C C . ARG A 1 108 ? -23.102 7.828 22.661 1.00 39.16 108 ARG A C 1
ATOM 844 O O . ARG A 1 108 ? -22.972 6.586 22.575 1.00 39.16 108 ARG A O 1
#

pLDDT: mean 85.04, std 17.69, range [39.16, 98.44]